Protein AF-A0A7J4J7U5-F1 (afdb_monomer_lite)

Structure (mmCIF, N/CA/C/O backbone):
data_AF-A0A7J4J7U5-F1
#
_entry.id   AF-A0A7J4J7U5-F1
#
loop_
_atom_site.group_PDB
_atom_site.id
_atom_site.type_symbol
_atom_site.label_atom_id
_atom_site.label_alt_id
_atom_site.label_comp_id
_atom_site.label_asym_id
_atom_site.label_entity_id
_atom_site.label_seq_id
_atom_site.pdbx_PDB_ins_code
_atom_site.Cartn_x
_atom_site.Cartn_y
_atom_site.Cartn_z
_atom_site.occupancy
_atom_site.B_iso_or_equiv
_atom_site.auth_seq_id
_atom_site.auth_comp_id
_atom_site.auth_asym_id
_atom_site.auth_atom_id
_atom_site.pdbx_PDB_model_num
ATOM 1 N N . MET A 1 1 ? 2.557 9.181 -9.969 1.00 68.50 1 MET A N 1
ATOM 2 C CA . MET A 1 1 ? 3.065 8.076 -9.132 1.00 68.50 1 MET A CA 1
ATOM 3 C C . MET A 1 1 ? 2.087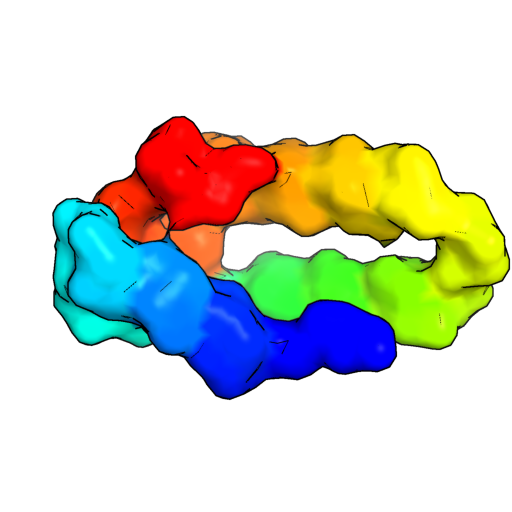 7.904 -7.977 1.00 68.50 1 MET A C 1
ATOM 5 O O . MET A 1 1 ? 1.643 8.928 -7.477 1.00 68.50 1 MET A O 1
ATOM 9 N N . LEU A 1 2 ? 1.683 6.678 -7.627 1.00 83.88 2 LEU A N 1
ATOM 10 C CA . LEU A 1 2 ? 0.646 6.449 -6.609 1.00 83.88 2 LEU A CA 1
ATOM 11 C C . LEU A 1 2 ? 1.088 6.992 -5.245 1.00 83.88 2 LEU A C 1
ATOM 13 O O . LEU A 1 2 ? 2.197 6.711 -4.796 1.00 83.88 2 LEU A O 1
ATOM 17 N N . THR A 1 3 ? 0.224 7.768 -4.600 1.00 91.50 3 THR A N 1
ATOM 18 C CA . THR A 1 3 ? 0.476 8.354 -3.283 1.00 91.50 3 THR A CA 1
ATOM 19 C C . THR A 1 3 ? -0.269 7.598 -2.185 1.00 91.50 3 THR A C 1
ATOM 21 O O . THR A 1 3 ? -1.232 6.870 -2.433 1.00 91.50 3 THR A O 1
ATOM 24 N N . ARG A 1 4 ? 0.121 7.836 -0.927 1.00 94.62 4 ARG A N 1
ATOM 25 C CA . ARG A 1 4 ? -0.630 7.372 0.252 1.00 94.62 4 ARG A CA 1
ATOM 26 C C . ARG A 1 4 ? -2.105 7.796 0.196 1.00 94.62 4 ARG A C 1
ATOM 28 O O . ARG A 1 4 ? -2.976 7.027 0.592 1.00 94.62 4 ARG A O 1
ATOM 35 N N . LYS A 1 5 ? -2.392 9.007 -0.297 1.00 95.00 5 LYS A N 1
ATOM 36 C CA . LYS A 1 5 ? -3.763 9.523 -0.429 1.00 95.00 5 LYS A CA 1
ATOM 37 C C . LYS A 1 5 ? -4.562 8.723 -1.457 1.00 95.00 5 LYS A C 1
ATOM 39 O O . LYS A 1 5 ? -5.712 8.397 -1.190 1.00 95.00 5 LYS A O 1
ATOM 44 N N . ASP A 1 6 ? -3.942 8.361 -2.577 1.00 94.69 6 ASP A N 1
ATOM 45 C CA . ASP A 1 6 ? -4.597 7.568 -3.623 1.00 94.69 6 ASP A CA 1
ATOM 46 C C . ASP A 1 6 ? -4.968 6.173 -3.107 1.00 94.69 6 ASP A C 1
ATOM 48 O O . ASP A 1 6 ? -6.097 5.730 -3.294 1.00 94.69 6 ASP A O 1
ATOM 52 N N . LEU A 1 7 ? -4.059 5.518 -2.374 1.00 94.94 7 LEU A N 1
ATOM 53 C CA . LEU A 1 7 ? -4.318 4.210 -1.762 1.00 94.94 7 LEU A CA 1
ATOM 54 C C . LEU A 1 7 ? -5.414 4.266 -0.689 1.00 94.94 7 LEU A C 1
ATOM 56 O O . LEU A 1 7 ? -6.271 3.386 -0.646 1.00 94.94 7 LEU A O 1
ATOM 60 N N . LYS A 1 8 ? -5.434 5.313 0.148 1.00 96.75 8 LYS A N 1
ATOM 61 C CA . LYS A 1 8 ? -6.525 5.525 1.114 1.00 96.75 8 LYS A CA 1
ATOM 62 C C . LYS A 1 8 ? -7.865 5.731 0.412 1.00 96.75 8 LYS A C 1
ATOM 64 O O . LYS A 1 8 ? -8.844 5.098 0.786 1.00 96.75 8 LYS A O 1
ATOM 69 N N . ASN A 1 9 ? -7.902 6.570 -0.622 1.00 97.25 9 ASN A N 1
ATOM 70 C CA . ASN A 1 9 ? -9.113 6.816 -1.405 1.00 97.25 9 ASN A CA 1
ATOM 71 C C . ASN A 1 9 ? -9.621 5.549 -2.101 1.00 97.25 9 ASN A C 1
ATOM 73 O O . ASN A 1 9 ? -10.829 5.356 -2.196 1.00 97.25 9 ASN A O 1
ATOM 77 N N . LEU A 1 10 ? -8.716 4.679 -2.553 1.00 95.94 10 LEU A N 1
ATOM 78 C CA . LEU A 1 10 ? -9.078 3.380 -3.109 1.00 95.94 10 LEU A CA 1
ATOM 79 C C . LEU A 1 10 ? -9.678 2.462 -2.037 1.00 95.94 10 LEU A C 1
ATOM 81 O O . LEU A 1 10 ? -10.742 1.889 -2.249 1.00 95.94 10 LEU A O 1
ATOM 85 N N . ASN A 1 11 ? -9.041 2.345 -0.868 1.00 97.88 11 ASN A N 1
ATOM 86 C CA . ASN A 1 11 ? -9.570 1.516 0.216 1.00 97.88 11 ASN A CA 1
ATOM 87 C C . ASN A 1 11 ? -10.923 2.023 0.741 1.00 97.88 11 ASN A C 1
ATOM 89 O O . ASN A 1 11 ? -11.781 1.204 1.057 1.00 97.88 11 ASN A O 1
ATOM 93 N N . LEU A 1 12 ? -11.163 3.340 0.739 1.00 98.00 12 LEU A N 1
ATOM 94 C CA . LEU A 1 12 ? -12.459 3.939 1.090 1.00 98.00 12 LEU A CA 1
ATOM 95 C C . LEU A 1 12 ? -13.622 3.483 0.190 1.00 98.00 12 LEU A C 1
ATOM 97 O O . LEU A 1 12 ? -14.775 3.595 0.592 1.00 98.00 12 LEU A O 1
ATOM 101 N N . GLN A 1 13 ? -13.355 2.940 -1.004 1.00 97.56 13 GLN A N 1
ATOM 102 C CA . GLN A 1 13 ? -14.401 2.334 -1.841 1.00 97.56 13 GLN A CA 1
ATOM 103 C C . GLN A 1 13 ? -14.845 0.951 -1.335 1.00 97.56 13 GLN A C 1
ATOM 105 O O . GLN A 1 13 ? -15.882 0.441 -1.756 1.00 97.56 13 GLN A O 1
ATOM 110 N N . PHE A 1 14 ? -14.072 0.334 -0.437 1.00 96.94 14 PHE A N 1
ATOM 111 C CA . PHE A 1 14 ? -14.294 -1.030 0.042 1.00 96.94 14 PHE A CA 1
ATOM 112 C C . PHE A 1 14 ? -14.443 -1.133 1.568 1.00 96.94 14 PHE A C 1
ATOM 114 O O . PHE A 1 14 ? -15.067 -2.086 2.043 1.00 96.94 14 PHE A O 1
ATOM 121 N N . SER A 1 15 ? -13.862 -0.203 2.328 1.00 97.06 15 SER A N 1
ATOM 122 C CA . SER A 1 15 ? -13.885 -0.158 3.794 1.00 97.06 15 SER A CA 1
ATOM 123 C C . SER A 1 15 ? -13.647 1.279 4.312 1.00 97.06 15 SER A C 1
ATOM 125 O O . SER A 1 15 ? -14.153 2.232 3.723 1.00 97.06 15 SER A O 1
ATOM 127 N N . ASN A 1 16 ? -12.923 1.458 5.424 1.00 96.56 16 ASN A N 1
ATOM 128 C CA . ASN A 1 16 ? -12.816 2.719 6.172 1.00 96.56 16 ASN A CA 1
ATOM 129 C C . ASN A 1 16 ? -11.558 3.570 5.875 1.00 96.56 16 ASN A C 1
ATOM 131 O O . ASN A 1 16 ? -11.425 4.667 6.419 1.00 96.56 16 ASN A O 1
ATOM 135 N N . GLY A 1 17 ? -10.627 3.100 5.034 1.00 96.06 17 GLY A N 1
ATOM 136 C CA . GLY A 1 17 ? -9.398 3.828 4.694 1.00 96.06 17 GLY A CA 1
ATOM 137 C C . GLY A 1 17 ? -8.372 3.936 5.829 1.00 96.06 17 GLY A C 1
ATOM 138 O O . GLY A 1 17 ? -7.380 4.664 5.679 1.00 96.06 17 GLY A O 1
ATOM 139 N N . GLN A 1 18 ? -8.586 3.252 6.961 1.00 97.31 18 GLN A N 1
ATOM 140 C CA . GLN A 1 18 ? -7.665 3.279 8.093 1.00 97.31 18 GLN A CA 1
ATOM 141 C C . GLN A 1 18 ? -6.438 2.422 7.801 1.00 97.31 18 GLN A C 1
ATOM 143 O O . GLN A 1 18 ? -6.535 1.231 7.512 1.00 97.31 18 GLN A O 1
ATOM 148 N N . VAL A 1 19 ? -5.266 3.053 7.860 1.00 97.06 19 VAL A N 1
ATOM 149 C CA . VAL A 1 19 ? -3.980 2.375 7.683 1.00 97.06 19 VAL A CA 1
ATOM 150 C C . VAL A 1 19 ? -3.556 1.829 9.038 1.00 97.06 19 VAL A C 1
ATOM 152 O O . VAL A 1 19 ? -3.416 2.588 9.992 1.00 97.06 19 VAL A O 1
ATOM 155 N N . HIS A 1 20 ? -3.355 0.518 9.099 1.00 96.12 20 HIS A N 1
ATOM 156 C CA . HIS A 1 20 ? -2.901 -0.203 10.280 1.00 96.12 20 HIS A CA 1
ATOM 157 C C . HIS A 1 20 ? -1.370 -0.333 10.303 1.00 96.12 20 HIS A C 1
ATOM 159 O O . HIS A 1 20 ? -0.743 -0.120 11.337 1.00 96.12 20 HIS A O 1
ATOM 165 N N . ASN A 1 21 ? -0.755 -0.626 9.152 1.00 96.44 21 ASN A N 1
ATOM 166 C CA . ASN A 1 21 ? 0.686 -0.856 9.033 1.00 96.44 21 ASN A CA 1
ATOM 167 C C . ASN A 1 21 ? 1.367 0.263 8.226 1.00 96.44 21 ASN A C 1
ATOM 169 O O . ASN A 1 21 ? 1.669 0.119 7.038 1.00 96.44 21 ASN A O 1
ATOM 173 N N . GLU A 1 22 ? 1.585 1.412 8.873 1.00 96.31 22 GLU A N 1
ATOM 174 C CA . GLU A 1 22 ? 2.155 2.594 8.212 1.00 96.31 22 GLU A CA 1
ATOM 175 C C . GLU A 1 22 ? 3.586 2.373 7.708 1.00 96.31 22 GLU A C 1
ATOM 177 O O . GLU A 1 22 ? 3.940 2.860 6.635 1.00 96.31 22 GLU A O 1
ATOM 182 N N . SER A 1 23 ? 4.398 1.610 8.444 1.00 96.56 23 SER A N 1
ATOM 183 C CA . SER A 1 23 ? 5.803 1.378 8.099 1.00 96.56 23 SER A CA 1
ATOM 184 C C . SER A 1 23 ? 5.957 0.538 6.830 1.00 96.56 23 SER A C 1
ATOM 186 O O . SER A 1 23 ? 6.793 0.864 5.984 1.00 96.56 23 SER A O 1
ATOM 188 N N . SER A 1 24 ? 5.125 -0.495 6.643 1.00 96.25 24 SER A N 1
ATOM 189 C CA . SER A 1 24 ? 5.090 -1.254 5.384 1.00 96.25 24 SER A CA 1
ATOM 190 C C . SER A 1 24 ? 4.630 -0.375 4.215 1.00 96.25 24 SER A C 1
ATOM 192 O O . SER A 1 24 ? 5.252 -0.384 3.146 1.00 96.25 24 SER A O 1
ATOM 194 N N . LEU A 1 25 ? 3.599 0.452 4.429 1.00 96.19 25 LEU A N 1
ATOM 195 C CA . LEU A 1 25 ? 3.106 1.372 3.407 1.00 96.19 25 LEU A CA 1
ATOM 196 C C . LEU A 1 25 ? 4.186 2.371 2.959 1.00 96.19 25 LEU A C 1
ATOM 198 O O . LEU A 1 25 ? 4.392 2.566 1.761 1.00 96.19 25 LEU A O 1
ATOM 202 N N . ASP A 1 26 ? 4.917 2.971 3.896 1.00 95.69 26 ASP A N 1
ATOM 203 C CA . ASP A 1 26 ? 5.992 3.913 3.568 1.00 95.69 26 ASP A CA 1
ATOM 204 C C . ASP A 1 26 ? 7.169 3.232 2.870 1.00 95.69 26 ASP A C 1
ATOM 206 O O . ASP A 1 26 ? 7.738 3.779 1.915 1.00 95.69 26 ASP A O 1
ATOM 210 N N . PHE A 1 27 ? 7.505 2.011 3.288 1.00 94.81 27 PHE A N 1
ATOM 211 C CA . PHE A 1 27 ? 8.526 1.2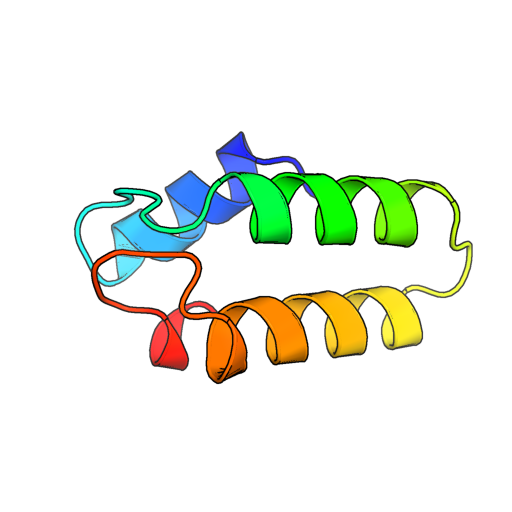14 2.624 1.00 94.81 27 PHE A CA 1
ATOM 212 C C . PHE A 1 27 ? 8.151 0.939 1.164 1.00 94.81 27 PHE A C 1
ATOM 214 O O . PHE A 1 27 ? 8.941 1.243 0.263 1.00 94.81 27 PHE A O 1
ATOM 221 N N . VAL A 1 28 ? 6.948 0.419 0.895 1.00 95.12 28 VAL A N 1
ATOM 222 C CA . VAL A 1 28 ? 6.544 0.069 -0.475 1.00 95.12 28 VAL A CA 1
ATOM 223 C C . VAL A 1 28 ? 6.396 1.310 -1.360 1.00 95.12 28 VAL A C 1
ATOM 225 O O . VAL A 1 28 ? 6.831 1.294 -2.514 1.00 95.12 28 VAL A O 1
ATOM 228 N N . LEU A 1 29 ? 5.889 2.427 -0.828 1.00 94.88 29 LEU A N 1
ATOM 229 C CA . LEU A 1 29 ? 5.828 3.697 -1.560 1.00 94.88 29 LEU A CA 1
ATOM 230 C C . LEU A 1 29 ? 7.233 4.209 -1.916 1.00 94.88 29 LEU A C 1
ATOM 232 O O . LEU A 1 29 ? 7.470 4.640 -3.044 1.00 94.88 29 LEU A O 1
ATOM 236 N N . THR A 1 30 ? 8.204 4.072 -1.011 1.00 94.19 30 THR A N 1
ATOM 237 C CA . THR A 1 30 ? 9.602 4.445 -1.281 1.00 94.19 30 THR A CA 1
ATOM 238 C C . THR A 1 30 ? 10.244 3.556 -2.351 1.00 94.19 30 THR A C 1
ATOM 240 O O . THR A 1 30 ? 10.959 4.055 -3.224 1.00 94.19 30 THR A O 1
ATOM 243 N N . GLN A 1 31 ? 9.993 2.242 -2.322 1.00 92.25 31 GLN A N 1
ATOM 244 C CA . GLN A 1 31 ? 10.525 1.309 -3.324 1.00 92.25 31 GLN A CA 1
ATOM 245 C C . GLN A 1 31 ? 9.933 1.561 -4.713 1.00 92.25 31 GLN A C 1
ATOM 247 O O . GLN A 1 31 ? 10.648 1.564 -5.717 1.00 92.25 31 GLN A O 1
ATOM 252 N N . THR A 1 32 ? 8.628 1.808 -4.771 1.00 92.56 32 THR A N 1
ATOM 253 C CA . THR A 1 32 ? 7.916 2.053 -6.029 1.00 92.56 32 THR A CA 1
ATOM 254 C C . THR A 1 32 ? 8.250 3.412 -6.635 1.00 92.56 32 THR A C 1
ATOM 256 O O . THR A 1 32 ? 8.236 3.537 -7.858 1.00 92.56 32 THR A O 1
ATOM 259 N N . ALA A 1 33 ? 8.651 4.401 -5.824 1.00 89.19 33 ALA A N 1
ATOM 260 C CA . ALA A 1 33 ? 9.094 5.714 -6.310 1.00 89.19 33 ALA A CA 1
ATOM 261 C C . ALA A 1 33 ? 10.362 5.666 -7.143 1.00 89.19 33 ALA A C 1
ATOM 263 O O . ALA A 1 33 ? 10.571 6.493 -8.027 1.00 89.19 33 ALA A O 1
ATOM 264 N N . ARG A 1 34 ? 11.213 4.686 -6.853 1.00 85.62 34 ARG A N 1
ATOM 265 C CA . ARG A 1 34 ? 12.523 4.532 -7.480 1.00 85.62 34 ARG A CA 1
ATOM 266 C C . ARG A 1 34 ? 12.483 3.610 -8.698 1.00 85.62 34 ARG A C 1
ATOM 268 O O . ARG A 1 34 ? 13.501 3.464 -9.367 1.00 85.62 34 ARG A O 1
ATOM 275 N N . SER A 1 35 ? 11.351 2.955 -8.977 1.00 84.81 35 SER A N 1
ATOM 276 C CA . SER A 1 35 ? 11.272 1.942 -10.030 1.00 84.81 35 SER A CA 1
ATOM 277 C C . SER A 1 35 ? 10.673 2.496 -11.328 1.00 84.81 35 SER A C 1
ATOM 279 O O . SER A 1 35 ? 9.522 2.930 -11.321 1.00 84.81 35 SER A O 1
ATOM 281 N N . PRO A 1 36 ? 11.384 2.405 -12.470 1.00 86.44 36 PRO A N 1
ATOM 282 C CA . PRO A 1 36 ? 10.824 2.764 -13.775 1.00 86.44 36 PRO A CA 1
ATOM 283 C C . PRO A 1 36 ? 9.860 1.693 -14.323 1.00 86.44 36 PRO A C 1
ATOM 285 O O . PRO A 1 36 ? 9.188 1.913 -15.328 1.00 86.44 36 PRO A O 1
ATOM 288 N N . HIS A 1 37 ? 9.782 0.518 -13.687 1.00 91.31 37 HIS A N 1
ATOM 289 C CA . HIS A 1 37 ? 8.998 -0.618 -14.167 1.00 91.31 37 HIS A CA 1
ATOM 290 C C . HIS A 1 37 ? 7.632 -0.679 -13.484 1.00 91.31 37 HIS A C 1
ATOM 292 O O . HIS A 1 37 ? 7.491 -1.226 -12.390 1.00 91.31 37 HIS A O 1
ATOM 298 N N . TRP A 1 38 ? 6.607 -0.174 -14.171 1.00 89.69 38 TRP A N 1
ATOM 299 C CA . TRP A 1 38 ? 5.242 -0.109 -13.644 1.00 89.69 38 TRP A CA 1
ATOM 300 C C . TRP A 1 38 ? 4.696 -1.477 -13.194 1.00 89.69 38 TRP A C 1
ATOM 302 O O . TRP A 1 38 ? 4.063 -1.555 -12.146 1.00 89.69 38 TRP A O 1
ATOM 312 N N . TYR A 1 39 ? 5.001 -2.562 -13.918 1.00 93.31 39 TYR A N 1
ATOM 313 C CA . TYR A 1 39 ? 4.537 -3.911 -13.569 1.00 93.31 39 TYR A CA 1
ATOM 314 C C . TYR A 1 39 ? 5.121 -4.395 -12.235 1.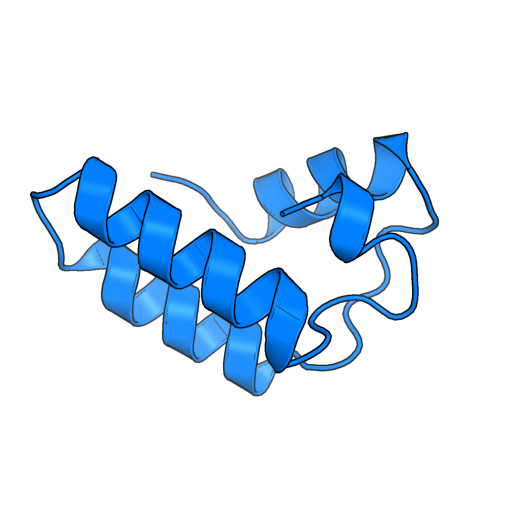00 93.31 39 TYR A C 1
ATOM 316 O O . TYR A 1 39 ? 4.393 -4.843 -11.354 1.00 93.31 39 TYR A O 1
ATOM 324 N N . LYS A 1 40 ? 6.435 -4.215 -12.036 1.00 92.12 40 LYS A N 1
ATOM 325 C CA . LYS A 1 40 ? 7.105 -4.538 -10.766 1.00 92.12 40 LYS A CA 1
ATOM 326 C C . LYS A 1 40 ? 6.529 -3.710 -9.616 1.00 92.12 40 LYS A C 1
ATOM 328 O O . LYS A 1 40 ? 6.334 -4.235 -8.523 1.00 92.12 40 LYS A O 1
ATOM 333 N N . THR A 1 41 ? 6.244 -2.435 -9.875 1.00 93.94 41 THR A N 1
ATOM 334 C CA . THR A 1 41 ? 5.609 -1.533 -8.912 1.00 93.94 41 THR A CA 1
ATOM 335 C C . THR A 1 41 ? 4.225 -2.028 -8.492 1.00 93.94 41 THR A C 1
ATOM 337 O O . THR A 1 41 ? 3.948 -2.067 -7.295 1.00 93.94 41 THR A O 1
ATOM 340 N N . MET A 1 42 ? 3.393 -2.481 -9.436 1.00 93.75 42 MET A N 1
ATOM 341 C CA . MET A 1 42 ? 2.090 -3.080 -9.123 1.00 93.75 42 MET A CA 1
ATOM 342 C C . MET A 1 42 ? 2.243 -4.361 -8.294 1.00 93.75 42 MET A C 1
ATOM 344 O O . MET A 1 42 ? 1.632 -4.466 -7.238 1.00 93.75 42 MET A O 1
ATOM 348 N N . CYS A 1 43 ? 3.126 -5.289 -8.684 1.00 95.06 43 CYS A N 1
ATOM 349 C CA . CYS A 1 43 ? 3.351 -6.519 -7.914 1.00 95.06 43 CYS A CA 1
ATOM 350 C C . CYS A 1 43 ? 3.804 -6.244 -6.470 1.00 95.06 43 CYS A C 1
ATOM 352 O O . CYS A 1 43 ? 3.363 -6.927 -5.547 1.00 95.06 43 CYS A O 1
ATOM 354 N N . LEU A 1 44 ? 4.680 -5.253 -6.266 1.00 94.50 44 LEU A N 1
ATOM 355 C CA . LEU A 1 44 ? 5.138 -4.854 -4.933 1.00 94.50 44 LEU A CA 1
ATOM 356 C C . LEU A 1 44 ? 3.999 -4.277 -4.087 1.00 94.50 44 LEU A C 1
AT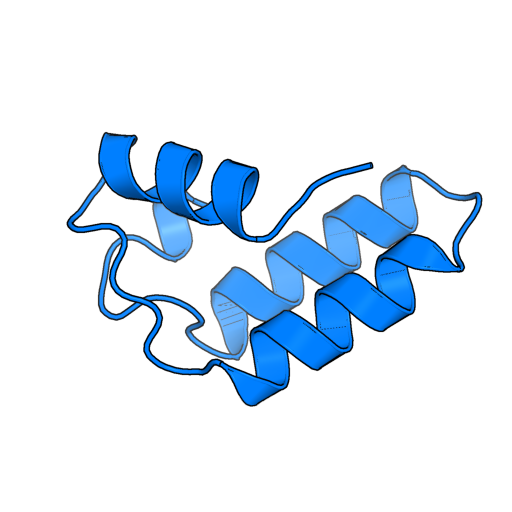OM 358 O O . LEU A 1 44 ? 3.869 -4.664 -2.927 1.00 94.50 44 LEU A O 1
ATOM 362 N N . LEU A 1 45 ? 3.173 -3.397 -4.664 1.00 95.25 45 LEU A N 1
ATOM 363 C CA . LEU A 1 45 ? 2.009 -2.822 -3.984 1.00 95.25 45 LEU A CA 1
ATOM 364 C C . LEU A 1 45 ? 0.993 -3.900 -3.613 1.00 95.25 45 LEU A C 1
ATOM 366 O O . LEU A 1 45 ? 0.653 -4.020 -2.440 1.00 95.25 45 LEU A O 1
ATOM 370 N N . THR A 1 46 ? 0.576 -4.729 -4.571 1.00 96.25 46 THR A N 1
ATOM 371 C CA . THR A 1 46 ? -0.375 -5.824 -4.339 1.00 96.25 46 THR A CA 1
ATOM 372 C C . THR A 1 46 ? 0.147 -6.786 -3.268 1.00 96.25 46 THR A C 1
ATOM 374 O O . THR A 1 46 ? -0.580 -7.116 -2.334 1.00 96.25 46 THR A O 1
ATOM 377 N N . ARG A 1 47 ? 1.431 -7.183 -3.321 1.00 96.75 47 ARG A N 1
ATOM 378 C CA . ARG A 1 47 ? 2.048 -8.023 -2.278 1.00 96.75 47 ARG A CA 1
ATOM 379 C C . ARG A 1 47 ? 1.971 -7.356 -0.904 1.00 96.75 47 ARG A C 1
ATOM 381 O O . ARG A 1 47 ? 1.592 -8.019 0.054 1.00 96.75 47 ARG A O 1
ATOM 388 N N . ALA A 1 48 ? 2.368 -6.089 -0.797 1.00 96.62 48 ALA A N 1
ATOM 389 C CA . ALA A 1 48 ? 2.395 -5.383 0.481 1.00 96.62 48 ALA A CA 1
ATOM 390 C C . ALA A 1 48 ? 0.982 -5.240 1.070 1.00 96.62 48 ALA A C 1
ATOM 392 O O . ALA A 1 48 ? 0.773 -5.554 2.236 1.00 96.62 48 ALA A O 1
ATOM 393 N N . ILE A 1 49 ? -0.011 -4.870 0.254 1.00 97.00 49 ILE A N 1
ATOM 394 C CA . ILE A 1 49 ? -1.404 -4.751 0.705 1.00 97.00 49 ILE A CA 1
ATOM 395 C C . ILE A 1 49 ? -1.946 -6.114 1.172 1.00 97.00 49 ILE A C 1
ATOM 397 O O . ILE A 1 49 ? -2.593 -6.182 2.215 1.00 97.00 49 ILE A O 1
ATOM 401 N N . LEU A 1 50 ? -1.665 -7.204 0.444 1.00 97.56 50 LEU A N 1
ATOM 402 C CA . LEU A 1 50 ? -2.180 -8.539 0.778 1.00 97.56 50 LEU A CA 1
ATOM 403 C C . LEU A 1 50 ? -1.493 -9.19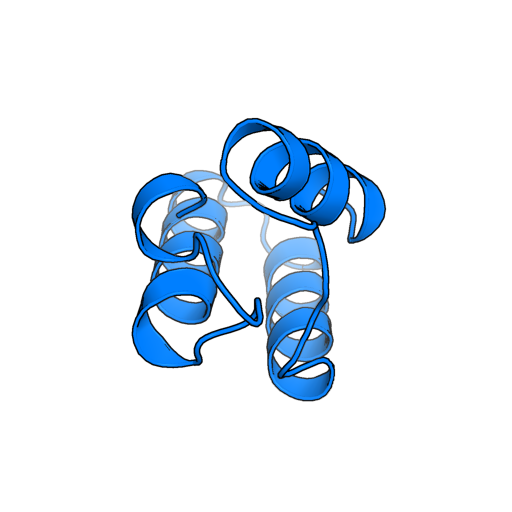3 1.976 1.00 97.56 50 LEU A C 1
ATOM 405 O O . LEU A 1 50 ? -2.176 -9.812 2.786 1.00 97.56 50 LEU A O 1
ATOM 409 N N . LEU A 1 51 ? -0.162 -9.127 2.048 1.00 97.44 51 LEU A N 1
ATOM 410 C CA . LEU A 1 51 ? 0.615 -9.882 3.034 1.00 97.44 51 LEU A CA 1
ATOM 411 C C . LEU A 1 51 ? 0.890 -9.083 4.301 1.00 97.44 51 LEU A C 1
ATOM 413 O O . LEU A 1 51 ? 0.868 -9.647 5.391 1.00 97.44 51 LEU A O 1
ATOM 417 N N . ASP A 1 52 ? 1.138 -7.781 4.167 1.00 97.38 52 ASP A N 1
ATOM 418 C CA . ASP A 1 52 ? 1.533 -6.945 5.299 1.00 97.38 52 ASP A CA 1
ATOM 419 C C . ASP A 1 52 ? 0.313 -6.278 5.964 1.00 97.38 52 ASP A C 1
ATOM 421 O O . ASP A 1 52 ? 0.479 -5.546 6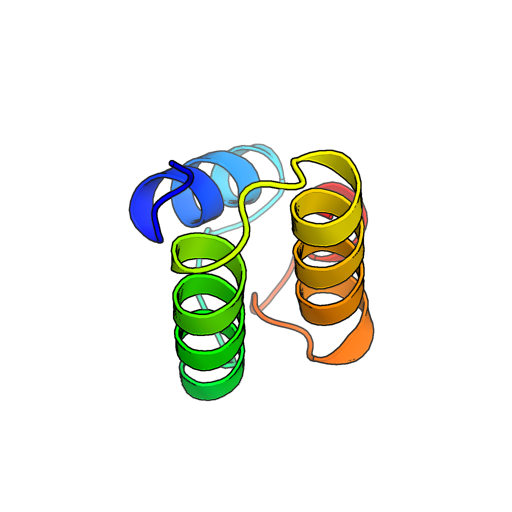.941 1.00 97.38 52 ASP A O 1
ATOM 425 N N . HIS A 1 53 ? -0.897 -6.538 5.442 1.00 96.75 53 HIS A N 1
ATOM 426 C CA . HIS A 1 53 ? -2.177 -6.031 5.944 1.00 96.75 53 HIS A CA 1
ATOM 427 C C . HIS A 1 53 ? -2.138 -4.516 6.209 1.00 96.75 53 HIS A C 1
ATOM 429 O O . HIS A 1 53 ? -2.307 -4.048 7.334 1.00 96.75 53 HIS A O 1
ATOM 435 N N . ILE A 1 54 ? -1.879 -3.742 5.148 1.00 97.56 54 ILE A N 1
ATOM 436 C CA . ILE A 1 54 ? -1.675 -2.287 5.234 1.00 97.56 54 ILE A CA 1
ATOM 437 C C . ILE A 1 54 ? -2.872 -1.568 5.862 1.00 97.56 54 ILE A C 1
ATOM 439 O O . ILE A 1 54 ? -2.680 -0.649 6.658 1.00 97.56 54 ILE A O 1
ATOM 443 N N . PHE A 1 55 ? -4.090 -1.968 5.512 1.00 98.19 55 PHE A N 1
ATOM 444 C CA . PHE A 1 55 ? -5.321 -1.387 6.039 1.00 98.19 55 PHE A CA 1
ATOM 445 C C . PHE A 1 55 ? -5.905 -2.238 7.167 1.00 98.19 55 PHE A C 1
ATOM 447 O O . PHE A 1 55 ? -5.679 -3.445 7.217 1.00 98.19 55 PHE A O 1
ATOM 454 N N . GLU A 1 56 ? -6.695 -1.620 8.041 1.00 97.50 56 GLU A N 1
ATOM 455 C CA . GLU A 1 56 ? -7.455 -2.327 9.081 1.00 97.50 56 GLU A CA 1
ATOM 456 C C . GLU A 1 56 ? -8.423 -3.356 8.466 1.00 97.50 56 GLU A C 1
ATOM 458 O O . GLU A 1 56 ? -8.524 -4.488 8.934 1.00 97.50 56 GLU A O 1
ATOM 463 N N . ASP A 1 57 ? -9.071 -2.994 7.354 1.00 97.69 57 ASP A N 1
ATOM 464 C CA . ASP A 1 57 ? -9.954 -3.866 6.581 1.00 97.69 57 ASP A CA 1
ATOM 465 C C . ASP A 1 57 ? -9.918 -3.517 5.073 1.00 97.69 57 ASP A C 1
ATOM 467 O O . ASP A 1 57 ? -9.374 -2.501 4.639 1.00 97.69 57 ASP A O 1
ATOM 471 N N . GLY A 1 58 ? -10.445 -4.401 4.224 1.00 97.25 58 GLY A N 1
ATOM 472 C CA . GLY A 1 58 ? -10.568 -4.178 2.781 1.00 97.25 58 GLY A CA 1
ATOM 473 C C . GLY A 1 58 ? -9.329 -4.527 1.950 1.00 97.25 58 GLY A C 1
ATOM 474 O O . GLY A 1 58 ? -9.414 -4.477 0.727 1.00 97.25 58 GLY A O 1
ATOM 475 N N . ASN A 1 59 ? -8.224 -4.972 2.563 1.00 97.50 59 ASN A N 1
ATOM 476 C CA . ASN A 1 59 ? -6.949 -5.270 1.882 1.00 97.50 59 ASN A CA 1
ATOM 477 C C . ASN A 1 59 ? -7.095 -6.110 0.600 1.00 97.50 59 ASN A C 1
ATOM 479 O O . ASN A 1 59 ? -6.587 -5.726 -0.446 1.00 97.50 59 ASN A O 1
ATOM 483 N N . LYS A 1 60 ? -7.845 -7.222 0.644 1.00 97.12 60 LYS A N 1
ATOM 484 C CA . LYS A 1 60 ? -8.032 -8.116 -0.518 1.00 97.12 60 LYS A CA 1
ATOM 485 C C . LYS A 1 60 ? -8.742 -7.459 -1.705 1.00 97.12 60 LYS A C 1
ATOM 487 O O . LYS A 1 60 ? -8.567 -7.913 -2.824 1.00 97.12 60 LYS A O 1
ATOM 492 N N . ARG A 1 61 ? -9.588 -6.456 -1.448 1.00 97.19 61 ARG A N 1
ATOM 493 C CA . ARG A 1 61 ? -10.330 -5.713 -2.480 1.00 97.19 61 ARG A CA 1
ATOM 494 C C . ARG A 1 61 ? -9.535 -4.511 -2.991 1.00 97.19 61 ARG A C 1
ATOM 496 O O . ARG A 1 61 ? -9.745 -4.082 -4.114 1.00 97.19 61 ARG A O 1
ATOM 503 N N . THR A 1 62 ? -8.654 -3.964 -2.153 1.00 96.62 62 THR A N 1
ATOM 504 C CA . THR A 1 62 ? -7.783 -2.832 -2.491 1.00 96.62 62 THR A CA 1
ATOM 505 C C . THR A 1 62 ? -6.548 -3.236 -3.302 1.00 96.62 62 THR A C 1
ATOM 507 O O . THR A 1 62 ? -6.060 -2.411 -4.070 1.00 96.62 62 THR A O 1
ATOM 510 N N . ALA A 1 63 ? -6.015 -4.443 -3.090 1.00 93.00 63 ALA A N 1
ATOM 511 C CA . ALA A 1 63 ? -4.779 -4.936 -3.708 1.00 93.00 63 ALA A CA 1
ATOM 512 C C . ALA A 1 63 ? -4.915 -5.291 -5.194 1.00 93.00 63 ALA A C 1
ATOM 514 O O . ALA A 1 63 ? -3.885 -5.147 -5.899 1.00 93.00 63 ALA A O 1
#

Foldseek 3Di:
DDDLVNLLVLQVVPDRSAFDCVPLVVVLVVVLVPDPDVVVNVVSQLCSLPPVVGHPDSSPVSD

Sequence (63 aa):
MLTRKDLKNLNLQFSNGQVHNESSLDFVLTQTARSPHWYKTMCLLTRAILLDHIFEDGNKRTA

pLDDT: mean 94.53, std 4.63, range [68.5, 98.19]

Secondary structure (DSSP, 8-state):
---HHHHHHHHTTTS---BS-HHHHHHHHHHHHT-S-HHHHHHHHHHHHHHS--BSS-HHHH-

Radius of gyration: 10.65 Å; chains: 1; bounding box: 27×19×24 Å